Protein AF-A0A7X9GMQ5-F1 (afdb_monomer)

Secondary structure (DSSP, 8-state):
--PPPHHHHHHHHHHHHHHHTTT----B-SS--THHHHTT--B----EE--TT--SS---EE--HHHHHHHHHHTT-PPPPSS-TTS---

Radius of gyration: 14.27 Å; Cα contacts (8 Å, |Δi|>4): 93; chains: 1; bounding box: 36×27×32 Å

Nearest PDB structures (foldseek):
  6r87-assembly1_R  TM=2.566E-01  e=5.604E+00  Saccharomyces cerevisiae

Structure (mmCIF, N/CA/C/O backbone):
data_AF-A0A7X9GMQ5-F1
#
_entry.id   AF-A0A7X9GMQ5-F1
#
loop_
_atom_site.group_PDB
_atom_site.id
_atom_site.type_symbol
_atom_site.label_atom_id
_atom_site.label_alt_id
_atom_site.label_comp_id
_atom_site.label_asym_id
_atom_site.label_entity_id
_atom_site.label_seq_id
_atom_site.pdbx_PDB_ins_code
_atom_site.Cartn_x
_atom_site.Cartn_y
_atom_site.Cartn_z
_atom_site.occupancy
_atom_site.B_iso_or_equiv
_atom_site.auth_seq_id
_atom_site.auth_comp_id
_atom_site.auth_asym_id
_atom_site.auth_atom_id
_atom_site.pdbx_PDB_model_num
ATOM 1 N N . TYR A 1 1 ? 21.956 -2.976 -12.581 1.00 49.41 1 TYR A N 1
ATOM 2 C CA . TYR A 1 1 ? 21.278 -4.271 -12.799 1.00 49.41 1 TYR A CA 1
ATOM 3 C C . TYR A 1 1 ? 20.540 -4.647 -11.522 1.00 49.41 1 TYR A C 1
ATOM 5 O O . TYR A 1 1 ? 21.141 -4.543 -10.465 1.00 49.41 1 TYR A O 1
ATOM 13 N N . GLY A 1 2 ? 19.253 -5.006 -11.606 1.00 67.06 2 GLY A N 1
ATOM 14 C CA . GLY A 1 2 ? 18.438 -5.451 -10.459 1.00 67.06 2 GLY A CA 1
ATOM 15 C C . GLY A 1 2 ? 17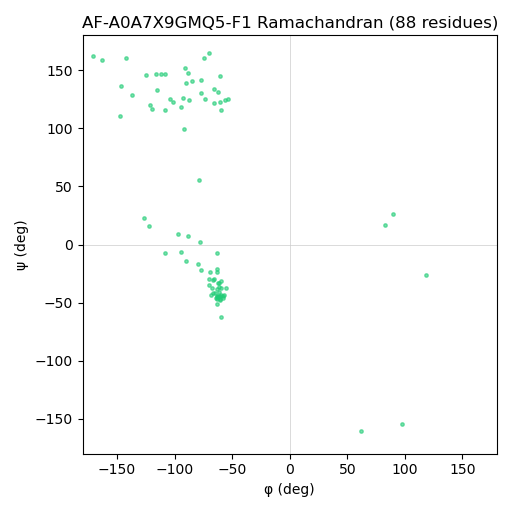.225 -4.572 -10.127 1.00 67.06 2 GLY A C 1
ATOM 16 O O . GLY A 1 2 ? 16.238 -5.087 -9.617 1.00 67.06 2 GLY A O 1
ATOM 17 N N . MET A 1 3 ? 17.252 -3.280 -10.468 1.00 70.50 3 MET A N 1
ATOM 18 C CA . MET A 1 3 ? 16.117 -2.376 -10.250 1.00 70.50 3 MET A CA 1
ATOM 19 C C . MET A 1 3 ? 15.160 -2.432 -11.447 1.00 70.50 3 MET A C 1
ATOM 21 O O . MET A 1 3 ? 15.578 -2.230 -12.589 1.00 70.50 3 MET A O 1
ATOM 25 N N . ARG A 1 4 ? 13.888 -2.739 -11.188 1.00 81.75 4 ARG A N 1
ATOM 26 C CA . ARG A 1 4 ? 12.795 -2.653 -12.167 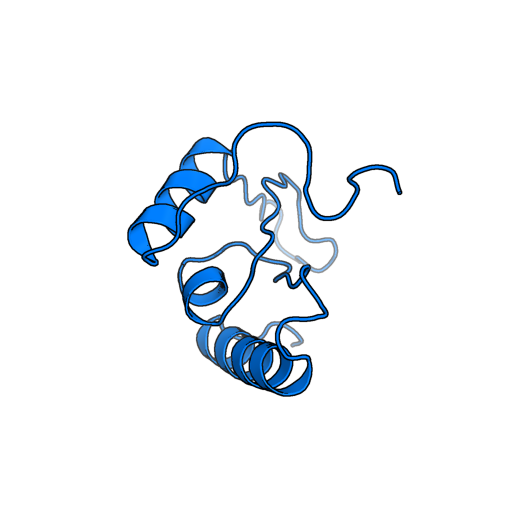1.00 81.75 4 ARG A CA 1
ATOM 27 C C . ARG A 1 4 ? 12.155 -1.270 -12.089 1.00 81.75 4 ARG A C 1
ATOM 29 O O . ARG A 1 4 ? 12.183 -0.638 -11.035 1.00 81.75 4 ARG A O 1
ATOM 36 N N . ASN A 1 5 ? 11.595 -0.799 -13.201 1.00 88.12 5 ASN A N 1
ATOM 37 C CA . ASN A 1 5 ? 10.812 0.436 -13.187 1.00 88.12 5 ASN A CA 1
ATOM 38 C C . ASN A 1 5 ? 9.485 0.209 -12.426 1.00 88.12 5 ASN A C 1
ATOM 40 O O . ASN A 1 5 ? 9.079 -0.933 -12.192 1.00 88.12 5 ASN A O 1
ATOM 44 N N . TYR A 1 6 ? 8.795 1.286 -12.046 1.00 91.25 6 TYR A N 1
ATOM 45 C CA . TYR A 1 6 ? 7.558 1.160 -11.271 1.00 91.25 6 TYR A CA 1
ATOM 46 C C . TYR A 1 6 ? 6.406 0.500 -12.029 1.00 91.25 6 TYR A C 1
ATOM 48 O O . TYR A 1 6 ? 5.603 -0.175 -11.396 1.00 91.25 6 TYR A O 1
ATOM 56 N N . ALA A 1 7 ? 6.328 0.640 -13.354 1.00 93.19 7 ALA A N 1
ATOM 57 C CA . ALA A 1 7 ? 5.280 0.003 -14.148 1.00 93.19 7 ALA A CA 1
ATOM 58 C C . ALA A 1 7 ? 5.446 -1.526 -14.183 1.00 93.19 7 ALA A C 1
ATOM 60 O O . ALA A 1 7 ? 4.479 -2.251 -13.960 1.00 93.19 7 ALA A O 1
ATOM 61 N N . ASP A 1 8 ? 6.675 -2.017 -14.373 1.00 93.31 8 ASP A N 1
ATOM 62 C CA . ASP A 1 8 ? 7.006 -3.445 -14.299 1.00 93.31 8 ASP A CA 1
ATOM 63 C C . ASP A 1 8 ? 6.632 -4.012 -12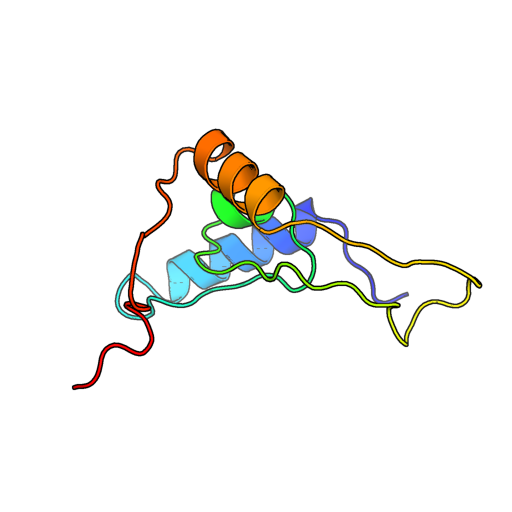.920 1.00 93.31 8 ASP A C 1
ATOM 65 O O . ASP A 1 8 ? 6.011 -5.071 -12.819 1.00 93.31 8 ASP A O 1
ATOM 69 N N . MET A 1 9 ? 6.987 -3.295 -11.847 1.00 93.06 9 MET A N 1
ATOM 70 C CA . MET A 1 9 ? 6.673 -3.714 -10.478 1.00 93.06 9 MET A CA 1
ATOM 71 C C . MET A 1 9 ? 5.169 -3.692 -10.197 1.00 93.06 9 MET A C 1
ATOM 73 O O . MET A 1 9 ? 4.655 -4.635 -9.601 1.00 93.06 9 MET A O 1
ATOM 77 N N . ALA A 1 10 ? 4.458 -2.661 -10.656 1.00 95.25 10 ALA A N 1
ATOM 78 C CA . ALA A 1 10 ? 3.009 -2.556 -10.519 1.00 95.25 10 ALA A CA 1
ATOM 79 C C . ALA A 1 10 ? 2.286 -3.684 -11.268 1.00 95.25 10 ALA A C 1
ATOM 81 O O . ALA A 1 10 ? 1.329 -4.248 -10.749 1.00 95.25 10 ALA A O 1
ATOM 82 N N . HIS A 1 11 ? 2.774 -4.079 -12.446 1.00 95.75 11 HIS A N 1
ATOM 83 C CA . HIS A 1 11 ? 2.212 -5.208 -13.185 1.00 95.75 11 HIS A CA 1
ATOM 84 C C . HIS A 1 11 ? 2.304 -6.515 -12.384 1.00 95.75 11 HIS A C 1
ATOM 86 O O . HIS A 1 11 ? 1.319 -7.242 -12.255 1.00 95.75 11 HIS A O 1
ATOM 92 N N . VAL A 1 12 ? 3.478 -6.804 -11.811 1.00 94.94 12 VAL A N 1
ATOM 93 C CA . VAL A 1 12 ? 3.671 -7.984 -10.954 1.00 94.94 12 VAL A CA 1
ATOM 94 C C . VAL A 1 12 ? 2.780 -7.899 -9.716 1.00 94.94 12 VAL A C 1
ATOM 96 O O . VAL A 1 12 ? 2.119 -8.877 -9.371 1.00 94.94 12 VAL A O 1
ATOM 99 N N . LEU A 1 13 ? 2.719 -6.731 -9.075 1.00 95.38 13 LEU A N 1
ATOM 100 C CA . LEU A 1 13 ? 1.907 -6.508 -7.884 1.00 95.38 13 LEU A CA 1
ATOM 101 C C . LEU A 1 13 ? 0.414 -6.757 -8.146 1.00 95.38 13 LEU A C 1
ATOM 103 O O . LEU A 1 13 ? -0.230 -7.436 -7.349 1.00 95.38 13 LEU A O 1
ATOM 107 N N . ALA A 1 14 ? -0.110 -6.281 -9.279 1.00 96.06 14 ALA A N 1
ATOM 108 C CA . ALA A 1 14 ? -1.495 -6.503 -9.685 1.00 96.06 14 ALA A CA 1
ATOM 109 C C . ALA A 1 14 ? -1.787 -7.989 -9.925 1.00 96.06 14 ALA A C 1
ATOM 111 O O . ALA A 1 14 ? -2.797 -8.509 -9.448 1.00 96.06 14 ALA A O 1
ATOM 112 N N . ALA A 1 15 ? -0.883 -8.698 -10.609 1.00 96.88 15 ALA A N 1
ATOM 113 C CA . ALA A 1 15 ? -1.017 -10.136 -10.826 1.00 96.88 15 ALA A CA 1
ATOM 114 C C . ALA A 1 15 ? -1.038 -10.913 -9.498 1.00 96.88 15 ALA A C 1
ATOM 116 O O . ALA A 1 15 ? -1.891 -11.778 -9.301 1.00 96.88 15 ALA A O 1
ATOM 117 N N . VAL A 1 16 ? -0.148 -10.565 -8.561 1.00 95.94 16 VAL A N 1
ATOM 118 C CA . VAL A 1 16 ? -0.125 -11.152 -7.214 1.00 95.94 16 VAL A CA 1
ATOM 119 C C . VAL A 1 16 ? -1.414 -10.831 -6.462 1.00 95.94 16 VAL A C 1
ATOM 121 O O . VAL A 1 16 ? -2.015 -11.737 -5.889 1.00 95.94 16 VAL A O 1
ATOM 124 N N . ARG A 1 17 ? -1.890 -9.579 -6.496 1.00 94.94 17 ARG A N 1
ATOM 125 C CA . ARG A 1 17 ? -3.128 -9.187 -5.811 1.00 94.94 17 ARG A CA 1
ATOM 126 C C . ARG A 1 17 ? -4.325 -10.005 -6.292 1.00 94.94 17 ARG A C 1
ATOM 128 O O . ARG A 1 17 ? -5.103 -10.472 -5.464 1.00 94.94 17 ARG A O 1
ATOM 135 N N . LEU A 1 18 ? -4.452 -10.200 -7.605 1.00 95.62 18 LEU A N 1
ATOM 136 C CA . LEU A 1 18 ? -5.515 -11.014 -8.197 1.00 95.62 18 LEU A CA 1
ATOM 137 C C . LEU A 1 18 ? -5.397 -12.491 -7.804 1.00 95.62 18 LEU A C 1
ATOM 139 O O . LEU A 1 18 ? -6.406 -13.115 -7.488 1.00 95.62 18 LEU A O 1
ATOM 143 N N . ALA A 1 19 ? -4.181 -13.040 -7.789 1.00 96.25 19 ALA A N 1
ATOM 144 C CA . ALA A 1 19 ? -3.947 -14.440 -7.439 1.00 96.25 19 ALA A CA 1
ATOM 145 C C . ALA A 1 19 ? -4.243 -14.747 -5.962 1.00 96.25 19 ALA A C 1
ATOM 147 O O . ALA A 1 19 ? -4.761 -15.816 -5.650 1.00 96.25 19 ALA A O 1
ATOM 148 N N . MET A 1 20 ? -3.924 -13.817 -5.058 1.00 93.12 20 MET A N 1
ATOM 149 C CA . MET A 1 20 ? -4.109 -14.001 -3.615 1.00 93.12 20 MET A CA 1
ATOM 150 C C . MET A 1 20 ? -5.559 -13.784 -3.156 1.00 93.12 20 MET A C 1
ATOM 152 O O . MET A 1 20 ? -5.914 -14.192 -2.051 1.00 93.12 20 MET A O 1
ATOM 156 N N . GLY A 1 21 ? -6.397 -13.147 -3.981 1.00 89.25 21 GLY A N 1
ATOM 157 C CA . GLY A 1 21 ? -7.778 -12.825 -3.624 1.00 89.25 21 GLY A CA 1
ATOM 158 C C . GLY A 1 21 ? -7.873 -11.889 -2.413 1.00 89.25 21 GLY A C 1
ATOM 159 O O . GLY A 1 21 ? -6.920 -11.192 -2.073 1.00 89.25 21 GLY A O 1
ATOM 160 N N . TYR A 1 22 ? -9.036 -11.848 -1.760 1.00 87.94 22 TYR A N 1
ATOM 161 C CA . TYR A 1 22 ? -9.302 -10.916 -0.654 1.00 87.94 22 TYR A CA 1
ATOM 162 C C . TYR A 1 22 ? -8.946 -11.456 0.737 1.00 87.94 22 TYR A C 1
ATOM 164 O O . TYR A 1 22 ? -8.832 -10.660 1.667 1.00 87.94 22 TYR A O 1
ATOM 172 N N . ASP A 1 23 ? -8.715 -12.765 0.875 1.00 89.50 23 ASP A N 1
ATOM 173 C CA . ASP A 1 23 ? -8.365 -13.398 2.158 1.00 89.50 23 ASP A CA 1
ATOM 174 C C . ASP A 1 23 ? -7.005 -12.924 2.681 1.00 89.50 23 ASP A C 1
ATOM 176 O O . ASP A 1 23 ? -6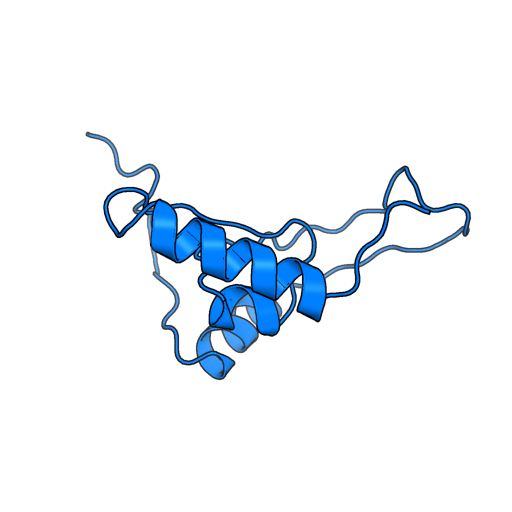.767 -12.833 3.887 1.00 89.50 23 ASP A O 1
ATOM 180 N N . VAL A 1 24 ? -6.104 -12.578 1.762 1.00 90.69 24 VAL A N 1
ATOM 181 C CA . VAL A 1 24 ? -4.814 -11.977 2.083 1.00 90.69 24 VAL A CA 1
ATOM 182 C C . VAL A 1 24 ? -4.988 -10.464 2.063 1.00 90.69 24 VAL A C 1
ATOM 184 O O . VAL A 1 24 ? -5.007 -9.818 1.014 1.00 90.69 24 VAL A O 1
ATOM 187 N N . ILE A 1 25 ? -5.145 -9.899 3.254 1.00 89.69 25 ILE A N 1
ATOM 188 C CA . ILE A 1 25 ? -5.384 -8.466 3.463 1.00 89.69 25 ILE A CA 1
ATO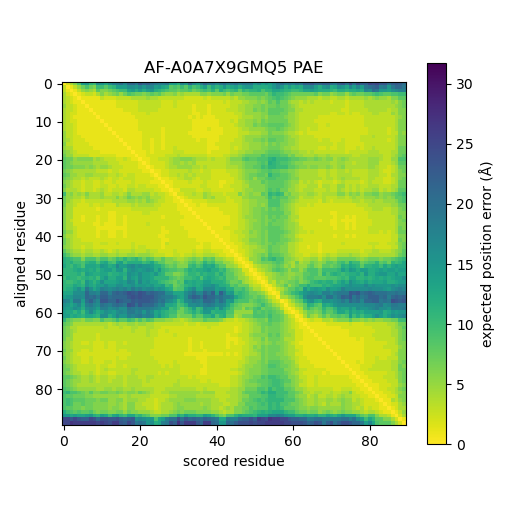M 189 C C . ILE A 1 25 ? -4.120 -7.607 3.309 1.00 89.69 25 ILE A C 1
ATOM 191 O O . ILE A 1 25 ? -4.224 -6.413 3.034 1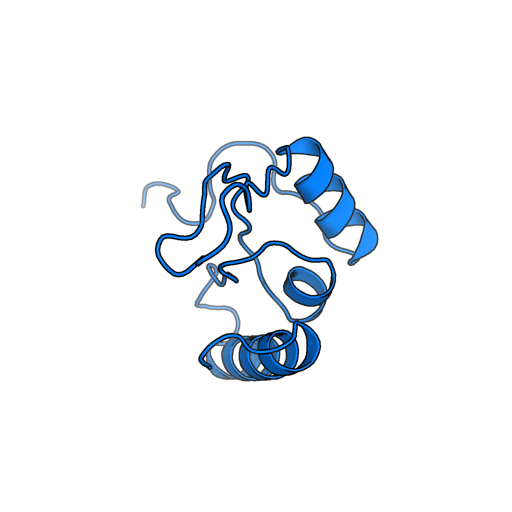.00 89.69 25 ILE A O 1
ATOM 195 N N . GLY A 1 26 ? -2.931 -8.199 3.462 1.00 89.75 26 GLY A N 1
ATOM 196 C CA . GLY A 1 26 ? -1.643 -7.514 3.347 1.00 89.75 26 GLY A CA 1
ATOM 197 C C . GLY A 1 26 ? -0.951 -7.757 2.008 1.00 89.75 26 GLY A C 1
ATOM 198 O O . GLY A 1 26 ? -0.652 -8.895 1.662 1.00 89.75 26 GLY A O 1
ATOM 199 N N . ASN A 1 27 ? -0.653 -6.680 1.286 1.00 92.56 27 ASN A N 1
ATOM 200 C CA . ASN A 1 27 ? 0.160 -6.684 0.073 1.00 92.56 27 ASN A CA 1
ATOM 201 C C . ASN A 1 27 ? 0.961 -5.376 -0.004 1.00 92.56 27 ASN A C 1
ATOM 203 O O . ASN A 1 27 ? 0.408 -4.310 0.268 1.00 92.56 27 ASN A O 1
ATOM 207 N N . CYS A 1 28 ? 2.244 -5.425 -0.362 1.00 91.38 28 CYS A N 1
ATOM 208 C CA . CYS A 1 28 ? 3.112 -4.246 -0.315 1.00 91.38 28 CYS A CA 1
ATOM 209 C C . CYS A 1 28 ? 4.098 -4.176 -1.484 1.00 91.38 28 CYS A C 1
ATOM 211 O O . CYS A 1 28 ? 4.410 -5.169 -2.138 1.00 91.38 28 CYS A O 1
ATOM 213 N N . THR A 1 29 ? 4.609 -2.968 -1.717 1.00 89.00 29 THR A N 1
ATOM 214 C CA . THR A 1 29 ? 5.782 -2.707 -2.558 1.00 89.00 29 THR A CA 1
ATOM 215 C C . THR A 1 29 ? 6.891 -2.125 -1.686 1.00 89.00 29 THR A C 1
ATOM 217 O O . THR A 1 29 ? 6.605 -1.407 -0.729 1.00 89.00 29 THR A O 1
ATOM 220 N N . HIS A 1 30 ? 8.148 -2.438 -2.013 1.00 82.94 30 HIS A N 1
ATOM 221 C CA . HIS A 1 30 ? 9.312 -1.930 -1.281 1.00 82.94 30 HIS A CA 1
ATOM 222 C C . HIS A 1 30 ? 9.417 -0.406 -1.386 1.00 82.94 30 HIS A C 1
ATOM 224 O O . HIS A 1 30 ? 9.512 0.286 -0.385 1.00 82.94 30 HIS A O 1
ATOM 230 N N . GLU A 1 31 ? 9.368 0.115 -2.614 1.00 85.06 31 GLU A N 1
ATOM 231 C CA . GLU A 1 31 ? 9.449 1.550 -2.881 1.00 85.06 31 GLU A CA 1
ATOM 232 C C . GLU A 1 31 ? 8.032 2.129 -2.996 1.00 85.06 31 GLU A C 1
ATOM 234 O O . GLU A 1 31 ? 7.298 1.727 -3.916 1.00 85.06 31 GLU A O 1
ATOM 239 N N . PRO A 1 32 ? 7.628 3.068 -2.122 1.00 88.75 32 PRO A N 1
ATOM 240 C CA . PRO A 1 32 ? 6.325 3.702 -2.232 1.00 88.75 32 PRO A CA 1
ATOM 241 C C . PRO A 1 32 ? 6.229 4.554 -3.499 1.00 88.75 32 PRO A C 1
ATOM 243 O O . PRO A 1 32 ? 7.141 5.303 -3.854 1.00 88.75 32 PRO A O 1
ATOM 246 N N . ASN A 1 33 ? 5.119 4.402 -4.212 1.00 91.12 33 ASN A N 1
ATOM 247 C CA . ASN A 1 33 ? 4.793 5.145 -5.423 1.00 91.12 33 ASN A CA 1
ATOM 248 C C . ASN A 1 33 ? 3.291 5.001 -5.716 1.00 91.12 33 ASN A C 1
ATOM 250 O O . ASN A 1 33 ? 2.678 4.023 -5.289 1.00 91.12 33 ASN A O 1
ATOM 254 N N . LEU A 1 34 ? 2.727 5.927 -6.496 1.00 94.00 34 LEU A N 1
ATOM 255 C CA . LEU A 1 34 ? 1.295 5.956 -6.818 1.00 94.00 34 LEU A CA 1
ATOM 256 C C . LEU A 1 34 ? 0.798 4.690 -7.544 1.00 94.00 34 LEU A C 1
ATOM 258 O O . LEU A 1 34 ? -0.333 4.257 -7.342 1.00 94.00 34 LEU A O 1
ATOM 262 N N . LEU A 1 35 ? 1.641 4.040 -8.360 1.00 95.50 35 LEU A N 1
ATOM 263 C CA . LEU A 1 35 ? 1.233 2.821 -9.071 1.00 95.50 35 LEU A CA 1
ATOM 264 C C . LEU A 1 35 ? 1.029 1.632 -8.121 1.00 95.50 35 LEU A C 1
ATOM 266 O O . LEU A 1 35 ? 0.298 0.709 -8.467 1.00 95.50 35 LEU A O 1
ATOM 270 N N . GLY A 1 36 ? 1.654 1.642 -6.939 1.00 95.31 36 GLY A N 1
ATOM 271 C CA . GLY A 1 36 ? 1.523 0.580 -5.942 1.00 95.31 36 GLY A CA 1
ATOM 272 C C . GLY A 1 36 ? 0.074 0.395 -5.481 1.00 95.31 36 GLY A C 1
ATOM 273 O O . GLY A 1 36 ? -0.494 -0.670 -5.726 1.00 95.31 36 GLY A O 1
ATOM 274 N N . PRO A 1 37 ? -0.556 1.406 -4.854 1.00 95.56 37 PRO A N 1
ATOM 275 C CA . PRO A 1 37 ? -1.958 1.324 -4.449 1.00 95.56 37 PRO A CA 1
ATOM 276 C C . PRO A 1 37 ? -2.919 1.094 -5.622 1.00 95.56 37 PRO A C 1
ATOM 278 O O . PRO A 1 37 ? -3.845 0.294 -5.494 1.00 95.56 37 PRO A O 1
ATOM 281 N N . MET A 1 38 ? -2.673 1.695 -6.795 1.00 95.88 38 MET A N 1
ATOM 282 C CA . MET A 1 38 ? -3.474 1.412 -8.000 1.00 95.88 38 MET A CA 1
ATOM 283 C C . MET A 1 38 ? -3.399 -0.059 -8.438 1.00 95.88 38 MET A C 1
ATOM 285 O O . MET A 1 38 ? -4.379 -0.614 -8.928 1.00 95.88 38 MET A O 1
ATOM 289 N N . ALA A 1 39 ? -2.254 -0.712 -8.234 1.00 95.94 39 ALA A N 1
ATOM 290 C CA . ALA A 1 39 ? -2.053 -2.134 -8.502 1.00 95.94 39 ALA A CA 1
ATOM 291 C C . ALA A 1 39 ? -2.418 -3.047 -7.313 1.00 95.94 39 ALA A C 1
ATOM 293 O O . ALA A 1 39 ? -2.192 -4.256 -7.366 1.00 95.94 39 ALA A O 1
ATOM 294 N N . GLY A 1 40 ? -3.001 -2.499 -6.243 1.00 94.50 40 GLY A N 1
ATOM 295 C CA . GLY A 1 40 ? -3.495 -3.272 -5.108 1.00 94.50 40 GLY A CA 1
ATOM 296 C C . GLY A 1 40 ? -2.481 -3.512 -3.988 1.00 94.50 40 GLY A C 1
ATOM 297 O O . GLY A 1 40 ? -2.608 -4.508 -3.268 1.00 94.50 40 GLY A O 1
ATOM 298 N N . ALA A 1 41 ? -1.485 -2.634 -3.818 1.00 95.25 41 ALA A N 1
ATOM 299 C CA . ALA A 1 41 ? -0.804 -2.505 -2.527 1.00 95.25 41 ALA A CA 1
ATOM 300 C C . ALA A 1 41 ? -1.813 -2.038 -1.470 1.00 95.25 41 ALA A C 1
ATOM 302 O O . ALA A 1 41 ? -2.520 -1.057 -1.681 1.00 95.25 41 ALA A O 1
ATOM 303 N N . THR A 1 42 ? -1.846 -2.717 -0.328 1.00 93.31 42 THR A N 1
ATOM 304 C CA . THR A 1 42 ? -2.647 -2.336 0.846 1.00 93.31 42 THR A CA 1
ATOM 305 C C . THR A 1 42 ? -1.785 -1.815 1.995 1.00 93.31 42 THR A C 1
ATOM 307 O O . THR A 1 42 ? -2.310 -1.324 2.991 1.00 93.31 42 THR A O 1
ATOM 310 N N . LEU A 1 43 ? -0.457 -1.915 1.869 1.00 92.25 43 LEU A N 1
ATOM 311 C CA . LEU A 1 43 ? 0.514 -1.418 2.834 1.00 92.25 43 LEU A CA 1
ATOM 312 C C . LEU A 1 43 ? 1.678 -0.726 2.116 1.00 92.25 43 LEU 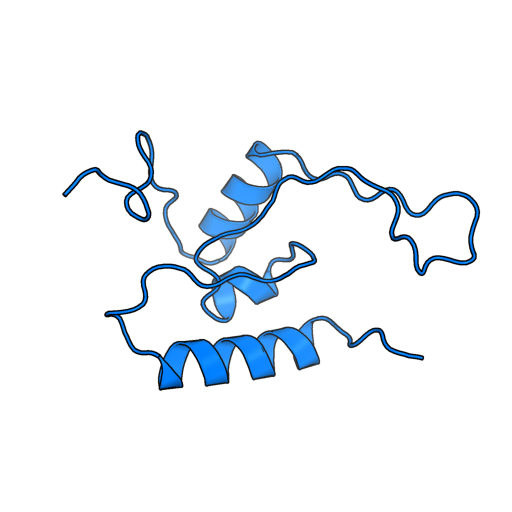A C 1
ATOM 314 O O . LEU A 1 43 ? 2.300 -1.304 1.223 1.00 92.25 43 LEU A O 1
ATOM 318 N N . LEU A 1 44 ? 1.989 0.499 2.545 1.00 92.19 44 LEU A N 1
ATOM 319 C CA . LEU A 1 44 ? 3.178 1.251 2.140 1.00 92.19 44 LEU A CA 1
ATOM 320 C C . LEU A 1 44 ? 3.953 1.672 3.390 1.00 92.19 44 LEU A C 1
ATOM 322 O O . LEU A 1 44 ? 3.350 1.971 4.421 1.00 92.19 44 LEU A O 1
ATOM 326 N N . TRP A 1 45 ? 5.279 1.716 3.284 1.00 88.62 45 TRP A N 1
ATOM 327 C CA . TRP A 1 45 ? 6.160 2.096 4.384 1.00 88.62 45 TRP A CA 1
ATOM 328 C C . TRP A 1 45 ? 6.677 3.515 4.182 1.00 88.62 45 TRP A C 1
ATOM 330 O O . TRP A 1 45 ? 7.277 3.819 3.154 1.00 88.62 45 TRP A O 1
ATOM 340 N N . ALA A 1 46 ? 6.473 4.376 5.180 1.00 88.44 46 ALA A N 1
ATOM 341 C CA . ALA A 1 46 ? 7.117 5.687 5.264 1.00 88.44 46 ALA A CA 1
ATOM 342 C C . ALA A 1 46 ? 8.560 5.513 5.767 1.00 88.44 46 ALA A C 1
ATOM 344 O O . ALA A 1 46 ? 8.938 6.024 6.821 1.00 88.44 46 ALA A O 1
ATOM 345 N N . GLU A 1 47 ? 9.333 4.681 5.070 1.00 79.81 47 GLU A N 1
ATOM 346 C CA . GLU A 1 47 ? 10.730 4.437 5.403 1.00 79.81 47 GLU A CA 1
ATOM 347 C C . GLU A 1 47 ? 11.586 5.612 4.922 1.00 79.81 47 GLU A C 1
ATOM 349 O O . GLU A 1 47 ? 11.354 6.189 3.859 1.00 79.81 47 GLU A O 1
ATOM 354 N N . SER A 1 48 ? 12.581 5.966 5.732 1.00 74.06 48 SER A N 1
ATOM 355 C CA . SER A 1 48 ? 13.668 6.851 5.343 1.00 74.06 48 SER A CA 1
ATOM 356 C C . SER A 1 48 ? 14.961 6.072 5.496 1.00 74.06 48 SER A C 1
ATOM 358 O O . SER A 1 48 ? 15.326 5.691 6.608 1.00 74.06 48 SER A O 1
ATOM 360 N N . GLY A 1 49 ? 15.664 5.855 4.393 1.00 69.88 49 GLY A N 1
ATOM 361 C CA . GLY A 1 49 ? 16.910 5.105 4.399 1.00 69.88 49 GLY A CA 1
ATOM 362 C C . GLY A 1 49 ? 17.634 5.183 3.066 1.00 69.88 49 GLY A C 1
ATOM 363 O O . GLY A 1 49 ? 17.055 5.545 2.040 1.00 69.88 49 GLY A O 1
ATOM 364 N N . SER A 1 50 ? 18.919 4.854 3.097 1.00 68.00 50 SER A N 1
ATOM 365 C CA . SER A 1 50 ? 19.720 4.617 1.903 1.00 68.00 50 SER A CA 1
ATOM 366 C C . SER A 1 50 ? 19.535 3.169 1.446 1.00 68.00 50 SER A C 1
ATOM 368 O O . SER A 1 50 ? 19.477 2.250 2.267 1.00 68.00 50 SER A O 1
ATOM 370 N N . ASN A 1 51 ? 19.451 2.926 0.134 1.00 69.62 51 ASN A N 1
ATOM 371 C CA . ASN A 1 51 ? 19.441 1.550 -0.351 1.00 69.62 51 ASN A CA 1
ATOM 372 C C . ASN A 1 51 ? 20.867 0.995 -0.220 1.00 69.62 51 ASN A C 1
ATOM 374 O O . ASN A 1 51 ? 21.790 1.554 -0.813 1.00 69.62 51 ASN A O 1
ATOM 378 N N . PRO A 1 52 ? 21.086 -0.143 0.456 1.00 68.00 52 PRO A N 1
ATOM 379 C CA . PRO A 1 52 ? 22.417 -0.744 0.563 1.00 68.00 52 PRO A CA 1
ATOM 380 C C . PRO A 1 52 ? 23.000 -1.192 -0.793 1.00 68.00 52 PRO A C 1
ATOM 382 O O . PRO A 1 52 ? 24.151 -1.617 -0.858 1.00 68.00 52 PRO A O 1
ATOM 385 N N . ARG A 1 53 ? 22.211 -1.136 -1.877 1.00 68.94 53 ARG A N 1
ATOM 386 C CA . ARG A 1 53 ? 22.638 -1.407 -3.260 1.00 68.94 53 ARG A CA 1
ATOM 387 C C . ARG A 1 53 ? 23.027 -0.150 -4.035 1.00 68.94 53 ARG A C 1
ATOM 389 O O . ARG A 1 53 ? 23.480 -0.274 -5.174 1.00 68.94 53 ARG A O 1
ATOM 396 N N . ASP A 1 54 ? 22.828 1.030 -3.460 1.00 68.25 54 ASP A N 1
ATOM 397 C CA . ASP A 1 54 ? 23.157 2.272 -4.133 1.00 68.25 54 ASP A CA 1
ATOM 398 C C . ASP A 1 54 ? 24.659 2.525 -4.092 1.00 68.25 54 ASP A C 1
ATOM 400 O O . ASP A 1 54 ? 25.319 2.443 -3.063 1.00 68.25 54 ASP A O 1
ATOM 404 N N . THR A 1 55 ? 25.211 2.823 -5.263 1.00 67.69 55 THR A N 1
ATOM 405 C CA . THR A 1 55 ? 26.636 3.123 -5.446 1.00 67.69 55 THR A CA 1
ATOM 406 C C . THR A 1 55 ? 26.909 4.629 -5.465 1.00 67.69 55 THR A C 1
ATOM 408 O O . THR A 1 55 ? 27.998 5.047 -5.852 1.00 67.69 55 THR A O 1
ATOM 411 N N . LYS A 1 56 ? 25.905 5.456 -5.145 1.00 64.94 56 LYS A N 1
ATOM 412 C CA . LYS A 1 56 ? 25.991 6.923 -5.078 1.00 64.94 56 LYS A CA 1
ATOM 413 C C . LYS A 1 56 ? 25.856 7.373 -3.624 1.00 64.94 56 LYS A C 1
ATOM 415 O O . LYS A 1 56 ? 25.136 6.739 -2.866 1.00 64.94 56 LYS A O 1
ATOM 420 N N . GLU A 1 57 ? 26.542 8.461 -3.271 1.00 60.09 57 GLU A N 1
ATOM 421 C CA . GLU A 1 57 ? 26.706 8.918 -1.879 1.00 60.09 57 GLU A CA 1
ATOM 422 C C . GLU A 1 57 ? 25.412 9.328 -1.166 1.00 60.09 57 GLU A C 1
ATOM 424 O O . GLU A 1 57 ? 25.380 9.298 0.060 1.00 60.09 57 GLU A O 1
ATOM 429 N N . ASP A 1 58 ? 24.347 9.667 -1.894 1.00 59.62 58 ASP A N 1
ATOM 430 C CA . ASP A 1 58 ? 23.059 9.985 -1.282 1.00 59.62 58 ASP A CA 1
ATOM 431 C C . ASP A 1 58 ? 21.905 9.560 -2.187 1.00 59.62 58 ASP A C 1
ATOM 433 O O . ASP A 1 58 ? 21.677 10.100 -3.274 1.00 59.62 58 ASP A O 1
ATOM 437 N N . THR A 1 59 ? 21.192 8.540 -1.738 1.00 62.72 59 THR A N 1
ATOM 438 C CA . THR A 1 59 ? 19.966 8.040 -2.357 1.00 62.72 59 THR A CA 1
ATOM 439 C C . THR A 1 59 ? 18.836 7.979 -1.350 1.00 62.72 59 THR A C 1
ATOM 441 O O . THR A 1 59 ? 17.883 7.222 -1.527 1.00 62.72 59 THR A O 1
ATOM 444 N N . THR A 1 60 ? 18.939 8.773 -0.283 1.00 62.62 60 THR A N 1
ATOM 445 C CA . THR A 1 60 ? 17.940 8.795 0.772 1.00 62.62 60 THR A CA 1
ATOM 446 C C . THR A 1 60 ? 16.598 9.187 0.171 1.00 62.62 60 THR A C 1
ATOM 448 O O . THR A 1 60 ? 16.416 10.291 -0.346 1.00 62.62 60 THR A O 1
ATOM 451 N N . ARG A 1 61 ? 15.643 8.261 0.223 1.00 66.19 61 ARG A N 1
ATOM 452 C CA . ARG A 1 61 ? 14.255 8.519 -0.149 1.00 66.19 61 ARG A CA 1
ATOM 453 C C . ARG A 1 61 ? 13.466 8.533 1.136 1.00 66.19 61 ARG A C 1
ATOM 455 O O . ARG A 1 61 ? 13.417 7.528 1.835 1.00 66.19 61 ARG A O 1
ATOM 462 N N . SER A 1 62 ? 12.897 9.682 1.456 1.00 72.62 62 SER A N 1
ATOM 463 C CA . SER A 1 62 ? 12.041 9.847 2.617 1.00 72.62 62 SER A CA 1
ATOM 464 C C . SER A 1 62 ? 10.677 10.325 2.145 1.00 72.62 62 SER A C 1
ATOM 466 O O . SER A 1 62 ? 10.541 11.360 1.495 1.00 72.62 62 SER A O 1
ATOM 468 N N . LEU A 1 63 ? 9.655 9.529 2.444 1.00 84.62 63 LEU A N 1
ATOM 469 C CA . LEU A 1 63 ? 8.261 9.927 2.310 1.00 84.62 63 LEU A CA 1
ATOM 470 C C . LEU A 1 63 ? 7.653 9.944 3.701 1.00 84.62 63 LEU A C 1
ATOM 472 O O . LEU A 1 63 ? 7.844 9.011 4.480 1.00 84.62 63 LEU A O 1
ATOM 476 N N . SER A 1 64 ? 6.939 11.018 4.021 1.00 90.81 64 SER A N 1
ATOM 477 C CA . SER A 1 64 ? 6.198 11.088 5.275 1.00 90.81 64 SER A CA 1
ATOM 478 C C . SER A 1 64 ? 4.947 10.213 5.205 1.00 90.81 64 SER A C 1
ATOM 480 O O . SER A 1 64 ? 4.450 9.896 4.122 1.00 90.81 64 SER A O 1
ATOM 482 N N . VAL A 1 65 ? 4.395 9.867 6.369 1.00 91.62 65 VAL A N 1
ATOM 483 C CA . VAL A 1 65 ? 3.089 9.195 6.447 1.00 91.62 65 VAL A CA 1
ATOM 484 C C . VAL A 1 65 ? 2.014 10.015 5.730 1.00 91.62 65 VAL A C 1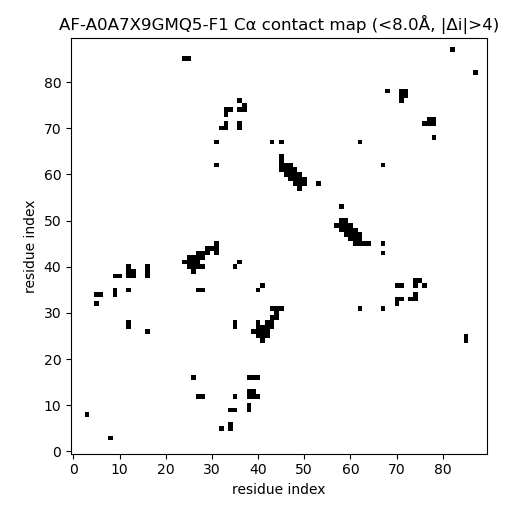
ATOM 486 O O . VAL A 1 65 ? 1.193 9.431 5.034 1.00 91.62 65 VAL A O 1
ATOM 489 N N . GLU A 1 66 ? 2.058 11.349 5.820 1.00 93.25 66 GLU A N 1
ATOM 490 C CA . GLU A 1 66 ? 1.109 12.228 5.126 1.00 93.25 66 GLU A CA 1
ATOM 491 C C . GLU A 1 66 ? 1.183 12.063 3.606 1.00 93.25 66 GLU A C 1
ATOM 493 O O . GLU A 1 66 ? 0.163 11.848 2.959 1.00 93.25 66 GLU A O 1
ATOM 498 N N . ASN A 1 67 ? 2.394 12.023 3.041 1.00 93.06 67 ASN A N 1
ATOM 499 C CA . ASN A 1 67 ? 2.554 11.811 1.601 1.00 93.06 67 ASN A CA 1
ATOM 500 C C . ASN A 1 67 ? 1.989 10.457 1.158 1.00 93.06 67 ASN A C 1
ATOM 502 O O . ASN A 1 67 ? 1.419 10.345 0.077 1.00 93.06 67 ASN A O 1
ATOM 506 N N . LEU A 1 68 ? 2.130 9.415 1.981 1.00 93.62 68 LEU A N 1
ATOM 507 C CA . LEU A 1 68 ? 1.553 8.109 1.662 1.00 93.62 68 LEU A CA 1
ATOM 508 C C . LEU A 1 68 ? 0.026 8.109 1.761 1.00 93.62 68 LEU A C 1
ATOM 510 O O . LEU A 1 68 ? -0.626 7.430 0.969 1.00 93.62 68 LEU A O 1
ATOM 514 N N . ARG A 1 69 ? -0.551 8.870 2.698 1.00 94.56 69 ARG A N 1
ATOM 515 C CA . ARG A 1 69 ? -2.007 9.034 2.812 1.00 94.56 69 ARG A CA 1
ATOM 516 C C . ARG A 1 69 ? -2.573 9.702 1.567 1.00 94.56 69 ARG A C 1
ATOM 518 O O . ARG A 1 69 ? -3.526 9.186 0.992 1.00 94.56 69 ARG A O 1
ATOM 525 N N . GLU A 1 70 ? -1.940 10.780 1.113 1.00 95.31 70 GLU A N 1
ATOM 526 C CA . GLU A 1 70 ? -2.294 11.457 -0.137 1.00 95.31 70 GLU A CA 1
ATOM 527 C C . GLU A 1 70 ? -2.228 10.501 -1.336 1.00 95.31 70 GLU A C 1
ATOM 529 O O . GLU A 1 70 ? -3.166 10.462 -2.127 1.00 95.31 70 GLU A O 1
ATOM 534 N N . MET A 1 71 ? -1.189 9.660 -1.435 1.00 95.00 71 MET A N 1
ATOM 535 C CA . MET A 1 71 ? -1.083 8.666 -2.515 1.00 95.00 71 MET A CA 1
ATOM 536 C C . MET A 1 71 ? -2.230 7.650 -2.512 1.00 95.00 71 MET A C 1
ATOM 538 O O . MET A 1 71 ? -2.719 7.281 -3.582 1.00 95.00 71 MET A O 1
ATOM 542 N N . TYR A 1 72 ? -2.660 7.172 -1.339 1.00 95.56 72 TYR A N 1
ATOM 543 C CA . TYR A 1 72 ? -3.815 6.275 -1.252 1.00 95.56 72 TYR A CA 1
ATOM 544 C C . TYR A 1 72 ? -5.096 6.975 -1.705 1.00 95.56 72 TYR A C 1
ATOM 546 O O . TYR A 1 72 ? -5.814 6.419 -2.537 1.00 95.56 72 TYR A O 1
ATOM 554 N N . LEU A 1 73 ? -5.324 8.206 -1.240 1.00 96.12 73 LEU A N 1
ATOM 555 C CA . LEU A 1 73 ? -6.482 9.012 -1.628 1.00 96.12 73 LEU A CA 1
ATOM 556 C C . LEU A 1 73 ? -6.508 9.280 -3.140 1.00 96.12 73 LEU A C 1
ATOM 558 O O . LEU A 1 73 ? -7.534 9.065 -3.782 1.00 96.12 73 LEU A O 1
ATOM 562 N N . GLU A 1 74 ? -5.378 9.679 -3.732 1.00 96.38 74 GLU A N 1
ATOM 563 C CA . GLU A 1 74 ? -5.246 9.902 -5.180 1.00 96.38 74 GLU A CA 1
ATOM 564 C C . GLU A 1 74 ? -5.486 8.615 -5.984 1.00 96.38 74 GLU A C 1
ATOM 566 O O . GLU A 1 74 ? -6.065 8.647 -7.069 1.00 96.38 74 GLU A O 1
ATOM 571 N N . SER A 1 75 ? -5.115 7.463 -5.422 1.00 95.31 75 SER A N 1
ATOM 572 C CA . SER A 1 75 ? -5.360 6.147 -6.023 1.00 95.31 75 SER A CA 1
ATOM 573 C C . SER A 1 75 ? -6.800 5.644 -5.852 1.00 95.31 75 SER A C 1
ATOM 575 O O . SER A 1 75 ? -7.104 4.529 -6.277 1.00 95.31 75 SER A O 1
ATOM 577 N N . GLY A 1 76 ? -7.684 6.432 -5.230 1.00 95.50 76 GLY A N 1
ATOM 578 C CA . GLY A 1 76 ? -9.086 6.082 -5.000 1.00 95.50 76 GLY A CA 1
ATOM 579 C C . GLY A 1 76 ? -9.332 5.199 -3.774 1.00 95.50 76 GLY A C 1
ATOM 580 O O . GLY A 1 76 ? -10.398 4.596 -3.672 1.00 95.50 76 GLY A O 1
ATOM 581 N N . TRP A 1 77 ? -8.369 5.113 -2.854 1.00 94.44 77 TRP A N 1
ATOM 582 C CA . TRP A 1 77 ? -8.477 4.341 -1.618 1.00 94.44 77 TRP A CA 1
ATOM 583 C C . TRP A 1 77 ? -8.610 5.242 -0.394 1.00 94.44 77 TRP A C 1
ATOM 585 O O . TRP A 1 77 ? -7.992 6.300 -0.299 1.00 94.44 77 TRP A O 1
ATOM 595 N N . GLU A 1 78 ? -9.362 4.771 0.595 1.00 93.94 78 GLU A N 1
ATOM 596 C CA . GLU A 1 78 ? -9.394 5.371 1.926 1.00 93.94 78 GLU A CA 1
ATOM 597 C C . GLU A 1 78 ? -8.300 4.765 2.810 1.00 93.94 78 GLU A C 1
ATOM 599 O O . GLU A 1 78 ? -7.953 3.586 2.691 1.00 93.94 78 GLU A O 1
ATOM 604 N N . VAL A 1 79 ? -7.762 5.569 3.725 1.00 92.56 79 VAL A N 1
ATOM 605 C CA . VAL A 1 79 ? -6.776 5.107 4.705 1.00 92.56 79 VAL A CA 1
ATOM 606 C C . VAL A 1 79 ? -7.503 4.682 5.974 1.00 92.56 79 VAL A C 1
ATOM 608 O O . VAL A 1 79 ? -8.269 5.455 6.547 1.00 92.56 79 VAL A O 1
ATOM 611 N N . LEU A 1 80 ? -7.246 3.454 6.430 1.00 91.00 80 LEU A N 1
ATOM 612 C CA . LEU A 1 80 ? -7.766 2.969 7.704 1.00 91.00 80 LEU A CA 1
ATOM 613 C C . LEU A 1 80 ? -7.147 3.760 8.865 1.00 91.00 80 LEU A C 1
ATOM 615 O O . LEU A 1 80 ? -5.931 3.742 9.055 1.00 91.00 80 LEU A O 1
ATOM 619 N N . GLU A 1 81 ? -7.998 4.391 9.669 1.00 91.31 81 GLU A N 1
ATOM 620 C CA . GLU A 1 81 ? -7.616 5.025 10.930 1.00 91.31 81 GLU A CA 1
ATOM 621 C C . GLU A 1 81 ? -7.726 4.047 12.103 1.00 91.31 81 GLU A C 1
ATOM 623 O O . GLU A 1 81 ? -8.706 3.309 12.228 1.00 91.31 81 GLU A O 1
ATOM 628 N N . GLY A 1 82 ? -6.750 4.092 13.011 1.00 89.50 82 GLY A N 1
ATOM 629 C CA . GLY A 1 82 ? -6.743 3.285 14.231 1.00 89.50 82 GLY A CA 1
ATOM 630 C C . GLY A 1 82 ? -5.906 2.001 14.134 1.00 89.50 82 GLY A C 1
ATOM 631 O O . GLY A 1 82 ? -4.914 1.958 13.404 1.00 89.50 82 GLY A O 1
ATOM 632 N N . PRO A 1 83 ? -6.225 0.964 14.934 1.00 88.94 83 PRO A N 1
ATOM 633 C CA . PRO A 1 83 ? -5.438 -0.266 14.985 1.00 88.94 83 PRO A CA 1
ATOM 634 C C . PRO A 1 83 ? -5.376 -0.991 13.637 1.00 88.94 83 PRO A C 1
ATOM 636 O O . PRO A 1 83 ? -6.352 -1.040 12.891 1.00 88.94 83 PRO A O 1
ATOM 639 N N . SER A 1 84 ? -4.233 -1.618 13.349 1.00 86.19 84 SER A N 1
ATOM 640 C CA . SER A 1 84 ? -4.054 -2.386 12.116 1.00 86.19 84 SER A CA 1
ATOM 641 C C . SER A 1 84 ? -5.052 -3.540 12.030 1.00 86.19 84 SER A C 1
ATOM 643 O O . SER A 1 84 ? -5.025 -4.442 12.865 1.00 86.19 84 SER A O 1
ATOM 645 N N . ALA A 1 85 ? -5.857 -3.576 10.965 1.00 85.94 85 ALA A N 1
ATOM 646 C CA . ALA A 1 85 ? -6.698 -4.732 10.653 1.00 85.94 85 ALA A CA 1
ATOM 647 C C . ALA A 1 85 ? -5.871 -5.998 10.351 1.00 85.94 85 ALA A C 1
ATOM 649 O O . ALA A 1 85 ? -6.360 -7.107 10.542 1.00 85.94 85 ALA A O 1
ATOM 650 N N . MET A 1 86 ? -4.607 -5.846 9.925 1.00 86.94 86 MET A N 1
ATOM 651 C CA . MET A 1 86 ? -3.703 -6.975 9.657 1.00 86.94 86 MET A CA 1
ATOM 652 C C . MET A 1 86 ? -3.267 -7.702 10.927 1.00 86.94 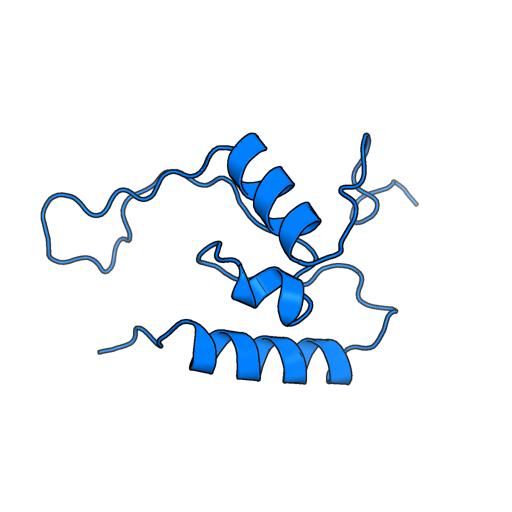86 MET A C 1
ATOM 654 O O . MET A 1 86 ? -3.020 -8.905 10.894 1.00 86.94 86 MET A O 1
ATOM 658 N N . TYR A 1 87 ? -3.191 -6.969 12.037 1.00 82.94 87 TYR A N 1
ATOM 659 C CA . TYR A 1 87 ? -2.707 -7.469 13.322 1.00 82.94 87 TYR A CA 1
ATOM 660 C C . TYR A 1 87 ? -3.742 -7.323 14.439 1.00 82.94 87 TYR A C 1
ATOM 662 O O . TYR A 1 87 ? -3.385 -7.417 15.614 1.00 82.94 87 TYR A O 1
ATOM 670 N N . ALA A 1 88 ? -5.011 -7.084 14.099 1.00 81.38 88 ALA A N 1
ATOM 671 C CA . ALA A 1 88 ? -6.082 -7.068 15.081 1.00 81.38 88 ALA A CA 1
ATOM 672 C C . ALA A 1 88 ? -6.081 -8.421 15.808 1.00 81.38 88 ALA A C 1
ATOM 674 O O . ALA A 1 88 ? -6.095 -9.475 15.166 1.00 81.38 88 ALA A O 1
ATOM 675 N N . ALA A 1 89 ? -5.972 -8.380 17.140 1.00 55.19 89 ALA A N 1
ATOM 676 C CA . ALA A 1 89 ? -5.909 -9.577 17.969 1.00 55.19 89 ALA A CA 1
ATOM 677 C C . ALA A 1 89 ? -7.112 -10.479 17.654 1.00 55.19 89 ALA A C 1
ATOM 679 O O . ALA A 1 89 ? -8.253 -10.017 17.685 1.00 55.19 89 ALA A O 1
ATOM 680 N N . LYS A 1 90 ? -6.832 -11.739 17.307 1.00 51.75 90 LYS A N 1
ATOM 681 C CA . LYS A 1 90 ? -7.851 -12.791 17.285 1.00 51.75 90 LYS A CA 1
ATOM 682 C C . LYS A 1 90 ? -8.326 -13.089 18.699 1.00 51.75 90 LYS A C 1
ATOM 684 O O . LYS A 1 90 ? -7.458 -13.106 19.601 1.00 51.75 90 LYS A O 1
#

pLDDT: mean 85.76, std 12.15, range [49.41, 96.88]

Foldseek 3Di:
DPDDDVVVVLVVLLVVDVVVDPVPQAGEDPDDDLSNVLSPHNDDDQDWDDDPPDPDPDPTDGDDPVNSQVSCVVSVHHDDPDDDPNPPPD

Sequence (90 aa):
YGMRNYADMAHVLAAVRLAMGYDVIGNCTHEPNLLGPMAGATLLWAESGSNPRDTKEDTTRSLSVENLREMYLESGWEVLEGPSAMYAAK

Solvent-accessible surface area (backbone atoms only — not comparable to full-atom values): 5712 Å² total; per-residue (Å²): 139,86,82,74,57,67,66,63,51,21,53,53,43,31,53,50,39,65,74,55,46,78,86,54,72,78,36,67,51,90,72,74,53,60,54,38,46,62,24,52,31,69,45,74,65,60,53,69,50,65,57,94,82,59,91,58,98,78,61,67,49,72,48,52,64,65,59,53,49,52,38,34,47,77,47,75,39,83,79,88,81,76,82,54,82,91,69,56,82,129

Mean predicted aligned error: 5.8 Å